Protein AF-A0A926EG29-F1 (afdb_monomer)

Sequence (65 aa):
MAKLQEMLSIYIVLVMFGIGVYMAFHQTRTFLAVNHLKKEAKFTKFVGYAYIIIAICSALILFVD

Solvent-accessible surface area (backbone atoms only — not comparable to full-atom values): 3280 Å² total; per-residue (Å²): 114,66,72,62,53,54,53,50,52,53,51,51,36,53,51,40,30,51,52,10,50,42,30,39,52,56,51,19,46,44,26,47,74,73,68,62,36,60,68,57,20,54,50,39,26,51,52,10,47,51,34,35,52,52,23,51,54,53,49,51,52,70,71,72,110

Radius of gyration: 14.75 Å; Cα contacts (8 Å, |Δi|>4): 57; chains: 1; bounding box: 40×14×38 Å

Mean predicted aligned error: 5.48 Å

Foldseek 3Di:
DVVVVLVVLLVVLVVLLVQLCCQQPVVLCCCVPPVVNPVVSVVSNVVSVVSNVVSVVSVVVSVVD

pLDDT: mean 84.27, std 7.57, range [57.56, 92.75]

Secondary structure (DSSP, 8-state):
-HHHHHHHHHHHHHHHHHHHHIIIIIIHHHHHHTS--HHHHHHHHHHHHHHHHHHHHHHHHHHH-

Organism: NCBI:txid2763666

Structure (mmCIF, N/CA/C/O backbone):
data_AF-A0A926EG29-F1
#
_entry.id   AF-A0A926EG29-F1
#
loop_
_atom_site.group_PDB
_atom_site.id
_atom_site.type_symbol
_atom_site.label_atom_id
_atom_site.label_alt_id
_atom_site.label_comp_id
_atom_site.label_asym_id
_atom_site.label_entity_id
_atom_site.label_seq_id
_atom_site.pdbx_PDB_ins_code
_atom_site.Cartn_x
_atom_site.Cartn_y
_atom_site.Cartn_z
_atom_site.occupancy
_atom_site.B_iso_or_equiv
_atom_site.auth_seq_id
_atom_site.auth_comp_id
_atom_site.auth_asym_id
_atom_site.auth_atom_id
_atom_site.pdbx_PDB_model_num
ATOM 1 N N . MET A 1 1 ? -27.204 9.340 12.938 1.00 57.69 1 MET A N 1
ATOM 2 C CA . MET A 1 1 ? -26.001 9.792 12.201 1.00 57.69 1 MET A CA 1
ATOM 3 C C . MET A 1 1 ? -24.844 8.791 12.276 1.00 57.69 1 MET A C 1
ATOM 5 O O . MET A 1 1 ? -24.199 8.614 11.256 1.00 57.69 1 MET A O 1
ATOM 9 N N . ALA A 1 2 ? -24.639 8.073 13.393 1.00 69.12 2 ALA A N 1
ATOM 10 C CA . ALA A 1 2 ? -23.572 7.065 13.548 1.00 69.12 2 ALA A CA 1
ATOM 11 C C . ALA A 1 2 ? -23.504 6.001 12.426 1.00 69.12 2 ALA A C 1
ATOM 13 O O . ALA A 1 2 ? -22.457 5.816 11.820 1.00 69.12 2 ALA A O 1
ATOM 14 N N . LYS A 1 3 ? -24.640 5.398 12.048 1.00 70.25 3 LYS A N 1
ATOM 15 C CA . LYS A 1 3 ? -24.687 4.328 11.029 1.00 70.25 3 LYS A CA 1
ATOM 16 C C . LYS A 1 3 ? -24.209 4.750 9.628 1.00 70.25 3 LYS A C 1
ATOM 18 O O . LYS A 1 3 ? -23.642 3.953 8.890 1.00 70.25 3 LYS A O 1
ATOM 23 N N . LEU A 1 4 ? -24.446 6.011 9.249 1.00 72.94 4 LEU A N 1
ATOM 24 C CA . LEU A 1 4 ? -23.988 6.555 7.963 1.00 72.94 4 LEU A CA 1
ATOM 25 C C . LEU A 1 4 ? -22.476 6.826 7.991 1.00 72.94 4 LEU A C 1
ATOM 27 O O . LEU A 1 4 ? -21.792 6.607 6.995 1.00 72.94 4 LEU A O 1
ATOM 31 N N . GLN A 1 5 ? -21.964 7.274 9.139 1.00 75.88 5 GLN A N 1
ATOM 32 C CA . GLN A 1 5 ? -20.541 7.512 9.356 1.00 75.88 5 GLN A CA 1
ATOM 33 C C . GLN A 1 5 ? -19.745 6.200 9.338 1.00 75.88 5 GLN A C 1
ATOM 35 O O . GLN A 1 5 ? -18.712 6.144 8.684 1.00 75.88 5 GLN A O 1
ATOM 40 N N . GLU A 1 6 ? -20.250 5.131 9.959 1.00 75.19 6 GLU A N 1
ATOM 41 C CA . GLU A 1 6 ? -19.650 3.787 9.884 1.00 75.19 6 GLU A CA 1
ATOM 42 C C . GLU A 1 6 ? -19.577 3.262 8.448 1.00 75.19 6 GLU A C 1
ATOM 44 O O . GLU A 1 6 ? -18.517 2.820 8.005 1.00 75.19 6 GLU A O 1
ATOM 49 N N . MET A 1 7 ? -20.676 3.368 7.687 1.00 74.94 7 MET A N 1
ATOM 50 C CA . MET A 1 7 ? -20.680 2.967 6.278 1.00 74.94 7 MET A CA 1
ATOM 51 C C . MET A 1 7 ? -19.623 3.730 5.475 1.00 74.94 7 MET A C 1
ATOM 53 O O . MET A 1 7 ? -18.839 3.113 4.755 1.00 74.94 7 MET A O 1
ATOM 57 N N . LEU A 1 8 ? -19.567 5.059 5.613 1.00 79.75 8 LEU A N 1
ATOM 58 C CA . LEU A 1 8 ? -18.575 5.885 4.920 1.00 79.75 8 LEU A CA 1
ATOM 59 C C . LEU A 1 8 ? -17.141 5.523 5.323 1.00 79.75 8 LEU A C 1
ATOM 61 O O . LEU A 1 8 ? -16.282 5.425 4.447 1.00 79.75 8 LEU A O 1
ATOM 65 N N . SER A 1 9 ? -16.887 5.257 6.606 1.00 83.00 9 SER A N 1
ATOM 66 C CA . SER A 1 9 ? -15.573 4.821 7.091 1.00 83.00 9 SER A CA 1
ATOM 67 C C . SER A 1 9 ? -15.127 3.510 6.438 1.00 83.00 9 SER A C 1
ATOM 69 O O . SER A 1 9 ? -13.996 3.422 5.964 1.00 83.00 9 SER A O 1
ATOM 71 N N . ILE A 1 10 ? -16.018 2.520 6.315 1.00 85.31 10 ILE A N 1
ATOM 72 C CA . ILE A 1 10 ? -15.710 1.243 5.647 1.00 85.31 10 ILE A CA 1
ATOM 73 C C . ILE A 1 10 ? -15.400 1.459 4.159 1.00 85.31 10 ILE A C 1
ATOM 75 O O . ILE A 1 10 ? -14.434 0.895 3.639 1.00 85.31 10 ILE A O 1
ATOM 79 N N . TYR A 1 11 ? -16.174 2.305 3.469 1.00 88.25 11 TYR A N 1
ATOM 80 C CA . TYR A 1 11 ? -15.905 2.635 2.065 1.00 88.25 11 TYR A CA 1
ATOM 81 C C . TYR A 1 11 ? -14.552 3.327 1.883 1.00 88.25 11 TYR A C 1
ATOM 83 O O . TYR A 1 11 ? -13.825 2.995 0.947 1.00 88.25 11 TYR A O 1
ATOM 91 N N . ILE A 1 12 ? -14.180 4.242 2.781 1.00 88.38 12 ILE A N 1
ATOM 92 C CA . ILE A 1 12 ? -12.869 4.905 2.749 1.00 88.38 12 ILE A CA 1
ATOM 93 C C . ILE A 1 12 ? -11.748 3.876 2.918 1.00 88.38 12 ILE A C 1
ATOM 95 O O . ILE A 1 12 ? -10.795 3.884 2.139 1.00 88.38 12 ILE A O 1
ATOM 99 N N . VAL A 1 13 ? -11.883 2.952 3.873 1.00 89.44 13 VAL A N 1
ATOM 100 C CA . VAL A 1 13 ? -10.900 1.881 4.097 1.00 89.44 13 VAL A CA 1
ATOM 101 C C . VAL A 1 13 ? -10.756 0.989 2.858 1.00 89.44 13 VAL A C 1
ATOM 103 O O . VAL A 1 13 ? -9.634 0.712 2.428 1.00 89.44 13 VAL A O 1
ATOM 106 N N . LEU A 1 14 ? -11.869 0.602 2.225 1.00 90.12 14 LEU A N 1
ATOM 107 C CA . LEU A 1 14 ? -11.864 -0.181 0.983 1.00 90.12 14 LEU A CA 1
ATOM 108 C C . LEU A 1 14 ? -11.184 0.559 -0.176 1.00 90.12 14 LEU A C 1
ATOM 110 O O . LEU A 1 14 ? -10.383 -0.032 -0.904 1.00 90.12 14 LEU A O 1
ATOM 114 N N . VAL A 1 15 ? -11.467 1.853 -0.343 1.00 92.38 15 VAL A N 1
ATOM 115 C CA . VAL A 1 15 ? -10.847 2.678 -1.389 1.00 92.38 15 VAL A CA 1
ATOM 116 C C . VAL A 1 15 ? -9.347 2.838 -1.137 1.00 92.38 15 VAL A C 1
ATOM 118 O O . VAL A 1 15 ? -8.556 2.648 -2.061 1.00 92.38 15 VAL A O 1
ATOM 121 N N . MET A 1 16 ? -8.930 3.116 0.103 1.00 90.19 16 MET A N 1
ATOM 122 C CA . MET A 1 16 ? -7.511 3.207 0.472 1.00 90.19 16 MET A CA 1
ATOM 123 C C . MET A 1 16 ? -6.765 1.899 0.205 1.00 90.19 16 MET A C 1
ATOM 125 O O . MET A 1 16 ? -5.655 1.923 -0.332 1.00 90.19 16 MET A O 1
ATOM 129 N N . PHE A 1 17 ? -7.389 0.762 0.517 1.00 91.81 17 PHE A N 1
ATOM 130 C CA . PHE A 1 17 ? -6.835 -0.549 0.202 1.00 91.81 17 PHE A CA 1
ATOM 131 C C . PHE A 1 17 ? -6.685 -0.748 -1.314 1.00 91.81 17 PHE A C 1
ATOM 133 O O . PHE A 1 17 ? -5.611 -1.128 -1.784 1.00 91.81 17 PHE A O 1
ATOM 140 N N . GLY A 1 18 ? -7.721 -0.420 -2.093 1.00 91.19 18 GLY A N 1
ATOM 141 C CA . GLY A 1 18 ? -7.691 -0.505 -3.555 1.00 91.19 18 GLY A CA 1
ATOM 142 C C . GLY A 1 18 ? -6.594 0.360 -4.185 1.00 91.19 18 GLY A C 1
ATOM 143 O O . GLY A 1 18 ? -5.851 -0.115 -5.047 1.00 91.19 18 GLY A O 1
ATOM 144 N N . ILE A 1 19 ? -6.433 1.598 -3.708 1.00 92.12 19 ILE A N 1
ATOM 145 C CA . ILE A 1 19 ? -5.359 2.507 -4.138 1.00 92.12 19 ILE A CA 1
ATOM 146 C C . ILE A 1 19 ? -3.986 1.917 -3.795 1.00 92.12 19 ILE A C 1
ATOM 148 O O . ILE A 1 19 ? -3.098 1.886 -4.651 1.00 92.12 19 ILE A O 1
ATOM 152 N N . GLY A 1 20 ? -3.816 1.402 -2.575 1.00 90.19 20 GLY A N 1
ATOM 153 C CA . GLY A 1 20 ? -2.567 0.785 -2.136 1.00 90.19 20 GLY A CA 1
ATOM 154 C C . GLY A 1 20 ? -2.159 -0.409 -3.006 1.00 90.19 20 GLY A C 1
ATOM 155 O O . GLY A 1 20 ? -1.014 -0.483 -3.459 1.00 90.19 20 GLY A O 1
ATOM 156 N N . VAL A 1 21 ? -3.108 -1.299 -3.323 1.00 91.50 21 VAL A N 1
ATOM 157 C CA . VAL A 1 21 ? -2.893 -2.440 -4.233 1.00 91.50 21 VAL A CA 1
ATOM 158 C C . VAL A 1 21 ? -2.552 -1.957 -5.646 1.00 91.50 21 VAL A C 1
ATOM 160 O O . VAL A 1 21 ? -1.578 -2.425 -6.245 1.00 91.50 21 VAL A O 1
ATOM 163 N N . TYR A 1 22 ? -3.287 -0.982 -6.182 1.00 91.31 22 TYR A N 1
ATOM 164 C CA . TYR A 1 22 ? -3.001 -0.430 -7.507 1.00 91.31 22 TYR A CA 1
ATOM 165 C C . TYR A 1 22 ? -1.577 0.143 -7.602 1.00 91.31 22 TYR A C 1
ATOM 167 O O . TYR A 1 22 ? -0.833 -0.193 -8.531 1.00 91.31 22 TYR A O 1
ATOM 175 N N . MET A 1 23 ? -1.160 0.941 -6.615 1.00 86.75 23 MET A N 1
ATOM 176 C CA . MET A 1 23 ? 0.185 1.520 -6.569 1.00 86.75 23 MET A CA 1
ATOM 177 C C . MET A 1 23 ? 1.267 0.437 -6.423 1.00 86.75 23 MET A C 1
ATOM 179 O O . MET A 1 23 ? 2.254 0.426 -7.171 1.00 86.75 23 MET A O 1
ATOM 183 N N . ALA A 1 24 ? 1.067 -0.519 -5.510 1.00 87.38 24 ALA A N 1
ATOM 184 C CA . ALA A 1 24 ? 2.051 -1.557 -5.208 1.00 87.38 24 ALA A CA 1
ATOM 185 C C . ALA A 1 24 ? 2.293 -2.528 -6.374 1.00 87.38 24 ALA A C 1
ATOM 187 O O . ALA A 1 24 ? 3.424 -2.980 -6.577 1.00 87.38 24 ALA A O 1
ATOM 188 N N . PHE A 1 25 ? 1.253 -2.845 -7.151 1.00 86.50 25 PHE A N 1
ATOM 189 C CA . PHE A 1 25 ? 1.337 -3.870 -8.192 1.00 86.50 25 PHE A CA 1
ATOM 190 C C . PHE A 1 25 ? 1.259 -3.297 -9.605 1.00 86.50 25 PHE A C 1
ATOM 192 O O . PHE A 1 25 ? 2.158 -3.551 -10.411 1.00 86.50 25 PHE A O 1
ATOM 199 N N . HIS A 1 26 ? 0.219 -2.525 -9.925 1.00 86.94 26 HIS A N 1
ATOM 200 C CA . HIS A 1 26 ? -0.009 -2.078 -11.296 1.00 86.94 26 HIS A CA 1
ATOM 201 C C . HIS A 1 26 ? 0.918 -0.923 -11.677 1.00 86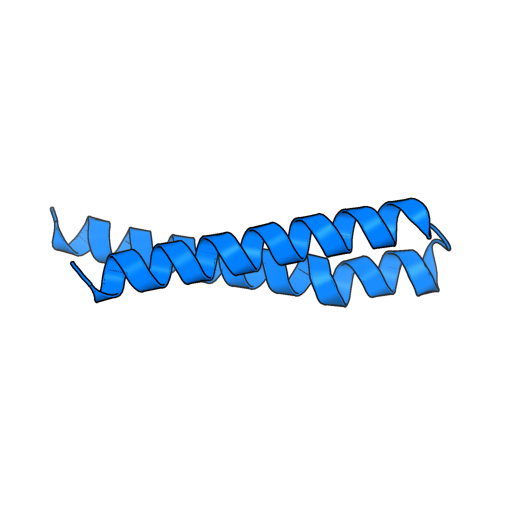.94 26 HIS A C 1
ATOM 203 O O . HIS A 1 26 ? 1.646 -1.027 -12.666 1.00 86.94 26 HIS A O 1
ATOM 209 N N . GLN A 1 27 ? 0.943 0.147 -10.883 1.00 82.88 27 GLN A N 1
ATOM 210 C CA . GLN A 1 27 ? 1.735 1.337 -11.196 1.00 82.88 27 GLN A CA 1
ATOM 211 C C . GLN A 1 27 ? 3.241 1.049 -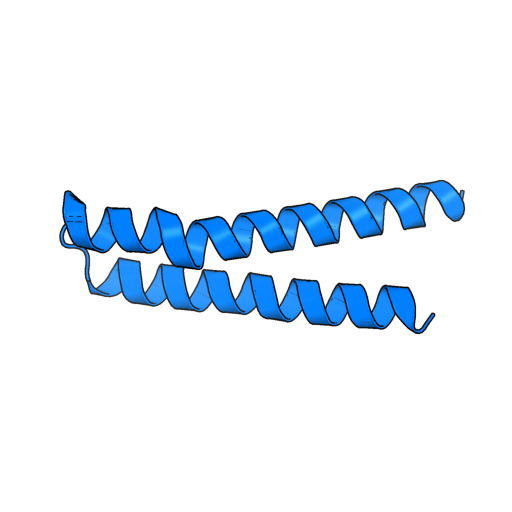11.125 1.00 82.88 27 GLN A C 1
ATOM 213 O O . GLN A 1 27 ? 4.007 1.468 -11.991 1.00 82.88 27 GLN A O 1
ATOM 218 N N . THR A 1 28 ? 3.655 0.240 -10.148 1.00 80.81 28 THR A N 1
ATOM 219 C CA . THR A 1 28 ? 5.036 -0.249 -10.029 1.00 80.81 28 THR A CA 1
ATOM 220 C C . THR A 1 28 ? 5.481 -1.032 -11.272 1.00 80.81 28 THR A C 1
ATOM 222 O O . THR A 1 28 ? 6.594 -0.826 -11.759 1.00 80.81 28 THR A O 1
ATOM 225 N N . ARG A 1 29 ? 4.620 -1.907 -11.822 1.00 81.50 29 ARG A N 1
ATOM 226 C CA . ARG A 1 29 ? 4.912 -2.638 -13.069 1.00 81.50 29 ARG A CA 1
ATOM 227 C C . ARG A 1 29 ? 5.045 -1.697 -14.258 1.00 81.50 29 ARG A C 1
ATOM 229 O O . ARG A 1 29 ? 5.992 -1.849 -15.021 1.00 81.50 29 ARG A O 1
ATOM 236 N N . THR A 1 30 ? 4.162 -0.711 -14.384 1.00 83.62 30 THR A N 1
ATOM 237 C CA . THR A 1 30 ? 4.230 0.287 -15.460 1.00 83.62 30 THR A CA 1
ATOM 238 C C . THR A 1 30 ? 5.534 1.087 -15.402 1.00 83.62 30 THR A C 1
ATOM 240 O O . THR A 1 30 ? 6.217 1.220 -16.417 1.00 83.62 30 THR A O 1
ATOM 243 N N . PHE A 1 31 ? 5.952 1.546 -14.217 1.00 81.12 31 PHE A N 1
ATOM 244 C CA . PHE A 1 31 ? 7.216 2.277 -14.065 1.00 81.12 31 PHE A CA 1
ATOM 245 C C . PHE A 1 31 ? 8.451 1.436 -14.402 1.00 81.12 31 PHE A C 1
ATOM 247 O O . PHE A 1 31 ? 9.401 1.954 -14.988 1.00 81.12 31 PHE A O 1
ATOM 254 N N . LEU A 1 32 ? 8.443 0.144 -14.062 1.00 81.62 32 LEU A N 1
ATOM 255 C CA . LEU A 1 32 ? 9.542 -0.773 -14.374 1.00 81.62 32 LEU A CA 1
ATOM 256 C C . LEU A 1 32 ? 9.588 -1.173 -15.853 1.00 81.62 32 LEU A C 1
ATOM 258 O O . LEU A 1 32 ? 10.678 -1.224 -16.425 1.00 81.62 32 LEU A O 1
ATOM 262 N N . ALA A 1 33 ? 8.431 -1.478 -16.444 1.00 80.12 33 ALA A N 1
ATOM 263 C CA . ALA A 1 33 ? 8.332 -2.077 -17.773 1.00 80.12 33 ALA A CA 1
ATOM 264 C C . ALA A 1 33 ? 8.290 -1.048 -18.908 1.00 80.12 33 ALA A C 1
ATOM 266 O O . ALA A 1 33 ? 8.852 -1.312 -19.964 1.00 80.12 33 ALA A O 1
ATOM 267 N N . VAL A 1 34 ? 7.639 0.101 -18.698 1.00 78.56 34 VAL A N 1
ATOM 268 C CA . VAL A 1 34 ? 7.415 1.106 -19.753 1.00 78.56 3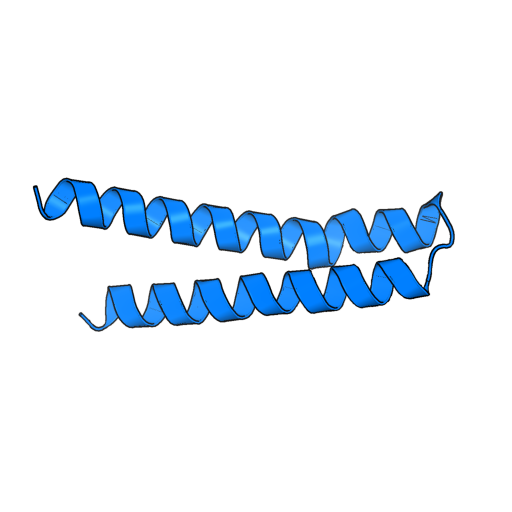4 VAL A CA 1
ATOM 269 C C . VAL A 1 34 ? 8.399 2.263 -19.623 1.00 78.56 34 VAL A C 1
ATOM 271 O O . VAL A 1 34 ? 9.062 2.619 -20.588 1.00 78.56 34 VAL A O 1
ATOM 274 N N . ASN A 1 35 ? 8.539 2.824 -18.418 1.00 76.88 35 ASN A N 1
ATOM 275 C CA . ASN A 1 35 ? 9.325 4.048 -18.225 1.00 76.88 35 ASN A CA 1
ATOM 276 C C . ASN A 1 35 ? 10.778 3.788 -17.791 1.00 76.88 35 ASN A C 1
ATOM 278 O O . ASN A 1 35 ? 11.574 4.719 -17.720 1.00 76.88 35 ASN A O 1
ATOM 282 N N . HIS A 1 36 ? 11.135 2.543 -17.457 1.00 81.25 36 HIS A N 1
ATOM 283 C CA . HIS A 1 36 ? 12.438 2.164 -16.885 1.00 81.25 36 HIS A CA 1
ATOM 284 C C . HIS A 1 36 ? 12.841 2.958 -15.618 1.00 81.25 36 HIS A C 1
ATOM 286 O O . HIS A 1 36 ? 14.011 2.984 -15.220 1.00 81.25 36 HIS A O 1
ATOM 292 N N . LEU A 1 37 ? 11.867 3.549 -14.920 1.00 83.12 37 LEU A N 1
ATOM 293 C CA . LEU A 1 37 ? 12.059 4.381 -13.730 1.00 83.12 37 LEU A CA 1
ATOM 294 C C . LEU A 1 37 ? 12.154 3.503 -12.476 1.00 83.12 37 LEU A C 1
ATOM 296 O O . LEU A 1 37 ? 11.238 3.419 -11.659 1.00 83.12 37 LEU A O 1
ATOM 300 N N . LYS A 1 38 ? 13.297 2.827 -12.304 1.00 82.31 38 LYS A N 1
ATOM 301 C CA . LYS A 1 38 ? 13.528 1.875 -11.196 1.00 82.31 38 LYS A CA 1
ATOM 302 C C . LYS A 1 38 ? 13.408 2.507 -9.802 1.00 82.31 38 LYS A C 1
ATOM 304 O O . LYS A 1 38 ? 12.925 1.852 -8.879 1.00 82.31 38 LYS A O 1
ATOM 309 N N . LYS A 1 39 ? 13.859 3.758 -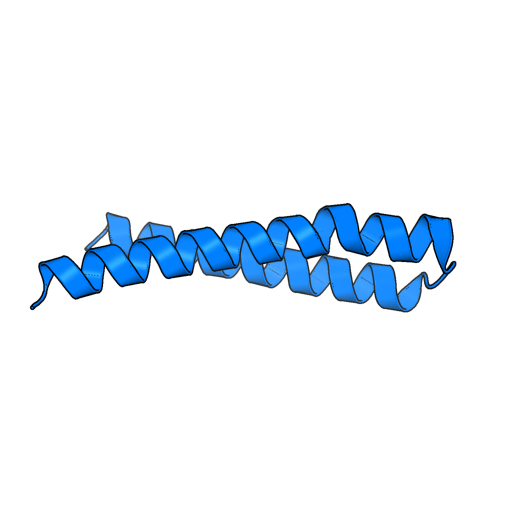9.632 1.00 82.06 39 LYS A N 1
ATOM 310 C CA . LYS A 1 39 ? 13.771 4.474 -8.345 1.00 82.06 39 LYS A CA 1
ATOM 311 C C . LYS A 1 39 ? 12.323 4.805 -7.993 1.00 82.06 39 LYS A C 1
ATOM 313 O O . LYS A 1 39 ? 11.895 4.514 -6.880 1.00 82.06 39 LYS A O 1
ATOM 318 N N . GLU A 1 40 ? 11.573 5.339 -8.951 1.00 81.25 40 GLU A N 1
ATOM 319 C CA . GLU A 1 40 ? 10.165 5.694 -8.759 1.00 81.25 40 GLU A CA 1
ATOM 320 C C . GLU A 1 40 ? 9.313 4.453 -8.529 1.00 81.25 40 GLU A C 1
ATOM 322 O O . GLU A 1 40 ? 8.558 4.414 -7.567 1.00 81.25 40 GLU A O 1
ATOM 327 N N . ALA A 1 41 ? 9.535 3.379 -9.292 1.00 82.44 41 ALA A N 1
ATOM 328 C CA . ALA A 1 41 ? 8.859 2.106 -9.067 1.00 82.44 41 ALA A CA 1
ATOM 329 C C . ALA A 1 41 ? 9.055 1.583 -7.634 1.00 82.44 41 ALA A C 1
ATOM 331 O O . ALA A 1 41 ? 8.107 1.114 -7.007 1.00 82.44 41 ALA A O 1
ATOM 332 N N . LYS A 1 42 ? 10.275 1.681 -7.084 1.00 85.44 42 LYS A N 1
ATOM 333 C CA . LYS A 1 42 ? 10.559 1.249 -5.707 1.00 85.44 42 LYS A CA 1
ATOM 334 C C . LYS A 1 42 ? 9.857 2.138 -4.676 1.00 85.44 42 LYS A C 1
ATOM 336 O O . LYS A 1 42 ? 9.333 1.614 -3.695 1.00 85.44 42 LYS A O 1
ATOM 341 N N . PHE A 1 43 ? 9.819 3.449 -4.912 1.00 87.19 43 PHE A N 1
ATOM 342 C CA . PHE A 1 43 ? 9.112 4.399 -4.054 1.00 87.19 43 PHE A CA 1
ATOM 343 C C . PHE A 1 43 ? 7.592 4.189 -4.098 1.00 87.19 43 PHE A C 1
ATOM 345 O O . PHE A 1 43 ? 6.974 4.012 -3.053 1.00 87.19 43 PHE A O 1
ATOM 352 N N . THR A 1 44 ? 6.993 4.101 -5.288 1.00 88.69 44 THR A N 1
ATOM 353 C CA . THR A 1 44 ? 5.558 3.831 -5.470 1.00 88.69 44 THR A CA 1
ATOM 354 C C . THR A 1 44 ? 5.154 2.503 -4.839 1.00 88.69 44 THR A C 1
ATOM 356 O O . THR A 1 44 ? 4.115 2.429 -4.187 1.00 88.69 44 THR A O 1
ATOM 359 N N . LYS A 1 45 ? 5.995 1.466 -4.950 1.00 88.75 45 LYS A N 1
ATOM 360 C CA . LYS A 1 45 ? 5.749 0.184 -4.286 1.00 88.75 45 LYS A CA 1
ATOM 361 C C . LYS A 1 45 ? 5.738 0.313 -2.764 1.00 88.75 45 LYS A C 1
ATOM 363 O O . LYS A 1 45 ? 4.863 -0.244 -2.108 1.00 88.75 45 LYS A O 1
ATOM 368 N N . PHE A 1 46 ? 6.697 1.053 -2.208 1.00 91.06 46 PHE A N 1
ATOM 369 C CA . PHE A 1 46 ? 6.777 1.310 -0.772 1.00 91.06 46 PHE A CA 1
ATOM 370 C C . PHE A 1 46 ? 5.550 2.080 -0.261 1.00 91.06 46 PHE A C 1
ATOM 372 O O . PHE A 1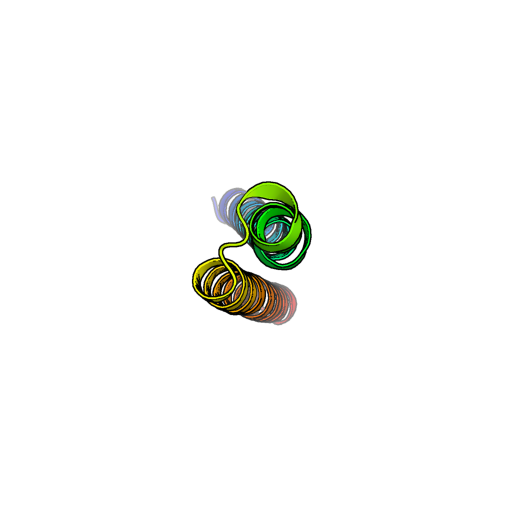 46 ? 4.931 1.662 0.715 1.00 91.06 46 PHE A O 1
ATOM 379 N N . VAL A 1 47 ? 5.146 3.142 -0.964 1.00 90.62 47 VAL A N 1
ATOM 380 C CA . VAL A 1 47 ? 3.943 3.924 -0.632 1.00 90.62 47 VAL A CA 1
ATOM 381 C C . VAL A 1 47 ? 2.678 3.070 -0.747 1.00 90.62 47 VAL A C 1
ATOM 383 O O . VAL A 1 47 ? 1.840 3.102 0.150 1.00 90.62 47 VAL A O 1
ATOM 386 N N . GLY A 1 48 ? 2.561 2.246 -1.793 1.00 89.75 48 GLY A N 1
ATOM 387 C CA . GLY A 1 48 ? 1.438 1.321 -1.954 1.00 89.75 48 GLY A CA 1
ATOM 388 C C . GLY A 1 48 ? 1.302 0.350 -0.778 1.00 89.75 48 GLY A C 1
ATOM 389 O O . GLY A 1 48 ? 0.203 0.170 -0.254 1.00 89.75 48 GLY A O 1
ATOM 390 N N . TYR A 1 49 ? 2.415 -0.211 -0.288 1.00 91.00 49 TYR A N 1
ATOM 391 C CA . TYR A 1 49 ? 2.393 -1.046 0.918 1.00 91.00 49 TYR A CA 1
ATOM 392 C C . TYR A 1 49 ? 2.004 -0.273 2.180 1.00 91.00 49 TYR A C 1
ATOM 394 O O . TYR A 1 49 ? 1.258 -0.811 2.993 1.00 91.00 49 TYR A O 1
ATOM 402 N N . ALA A 1 50 ? 2.447 0.977 2.339 1.00 91.44 50 ALA A N 1
ATOM 403 C CA . ALA A 1 50 ? 2.035 1.804 3.473 1.00 91.44 50 ALA A CA 1
ATOM 404 C C . ALA A 1 50 ? 0.510 2.012 3.497 1.00 91.44 50 ALA A C 1
ATOM 406 O O . ALA A 1 50 ? -0.113 1.837 4.542 1.00 91.44 50 ALA A O 1
ATOM 407 N N . TYR A 1 51 ? -0.103 2.287 2.340 1.00 89.44 51 TYR A N 1
ATOM 408 C CA . TYR A 1 51 ? -1.562 2.397 2.215 1.00 89.44 51 TYR A CA 1
ATOM 409 C C . TYR A 1 51 ? -2.286 1.093 2.562 1.00 89.44 51 TYR A C 1
ATOM 411 O O . TYR A 1 51 ? -3.290 1.126 3.270 1.00 89.44 51 TYR A O 1
ATOM 419 N N . ILE A 1 52 ? -1.765 -0.054 2.112 1.00 91.56 52 ILE A N 1
ATOM 420 C CA . ILE A 1 52 ? -2.329 -1.370 2.445 1.00 91.56 52 ILE A CA 1
ATOM 421 C C . ILE A 1 52 ? -2.268 -1.623 3.957 1.00 91.56 52 ILE A C 1
ATOM 423 O O . ILE A 1 52 ? -3.267 -2.029 4.543 1.00 91.56 52 ILE A O 1
ATOM 427 N N . ILE A 1 53 ? -1.121 -1.365 4.594 1.00 92.75 53 ILE A N 1
ATOM 428 C CA . ILE A 1 53 ? -0.937 -1.573 6.038 1.00 92.75 53 ILE A CA 1
ATOM 429 C C . ILE A 1 53 ? -1.889 -0.677 6.831 1.00 92.75 53 ILE A C 1
ATOM 431 O O . ILE A 1 53 ? -2.585 -1.169 7.715 1.00 92.75 53 ILE A O 1
ATOM 435 N N . ILE A 1 54 ? -1.966 0.614 6.488 1.00 91.44 54 ILE A N 1
ATOM 436 C CA . ILE A 1 54 ? -2.870 1.558 7.156 1.00 91.44 54 ILE A CA 1
ATOM 437 C C . ILE A 1 54 ? -4.323 1.110 6.993 1.00 91.44 54 ILE A C 1
ATOM 439 O O . ILE A 1 54 ? -5.049 1.073 7.980 1.00 91.44 54 ILE A O 1
ATOM 443 N N . ALA A 1 55 ? -4.737 0.704 5.789 1.00 90.25 55 ALA A N 1
ATOM 444 C CA . ALA A 1 55 ? -6.095 0.223 5.553 1.00 90.25 55 ALA A CA 1
ATOM 445 C C . ALA A 1 55 ? -6.424 -1.032 6.383 1.00 90.25 55 ALA A C 1
ATOM 447 O O . ALA A 1 55 ? -7.508 -1.113 6.954 1.00 90.25 55 ALA A O 1
ATOM 448 N N . ILE A 1 56 ? -5.486 -1.978 6.512 1.00 90.75 56 ILE A N 1
ATOM 449 C CA . ILE A 1 56 ? -5.657 -3.161 7.371 1.00 90.75 56 ILE A CA 1
ATOM 450 C C . ILE A 1 56 ? -5.77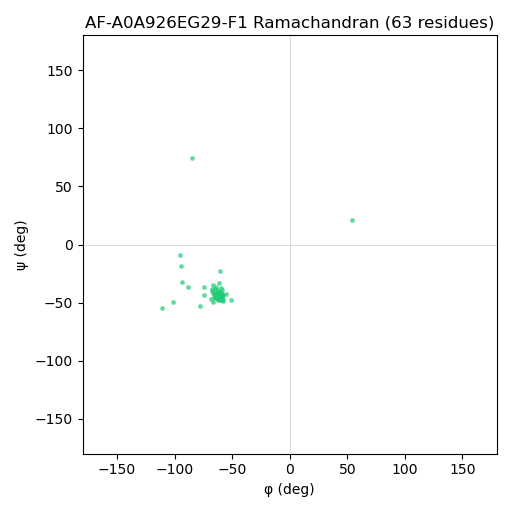3 -2.747 8.843 1.00 90.75 56 ILE A C 1
ATOM 452 O O . ILE A 1 56 ? -6.678 -3.213 9.530 1.00 90.75 56 ILE A O 1
ATOM 456 N N . CYS A 1 57 ? -4.911 -1.848 9.330 1.00 91.50 57 CYS A N 1
ATOM 457 C CA . CYS A 1 57 ? -4.993 -1.344 10.703 1.00 91.50 57 CYS A CA 1
ATOM 458 C C . CYS A 1 57 ? -6.329 -0.639 10.975 1.00 91.50 57 CYS A C 1
ATOM 460 O O . CYS A 1 57 ? -6.958 -0.896 11.998 1.00 91.50 57 CYS A O 1
ATOM 462 N N . SER A 1 58 ? -6.791 0.210 10.054 1.00 87.00 58 SER A N 1
ATOM 463 C CA . SER A 1 58 ? -8.090 0.879 10.162 1.00 87.00 58 SER A CA 1
ATOM 464 C C . SER A 1 58 ? -9.253 -0.111 10.143 1.00 87.00 58 SER A C 1
ATOM 466 O O . SER A 1 58 ? -10.192 0.066 10.911 1.00 87.00 58 SER A O 1
ATOM 468 N N . ALA A 1 59 ? -9.185 -1.164 9.320 1.00 86.62 59 ALA A N 1
ATOM 469 C CA . ALA A 1 59 ? -10.184 -2.229 9.313 1.00 86.62 59 ALA A CA 1
ATOM 470 C C . ALA A 1 59 ? -10.216 -2.995 10.643 1.00 86.62 59 ALA A C 1
ATOM 472 O O . ALA A 1 59 ? -11.296 -3.286 11.140 1.00 86.62 59 ALA A O 1
ATOM 473 N N . LEU A 1 60 ? -9.053 -3.295 11.234 1.00 87.56 60 LEU A N 1
ATOM 474 C CA . LEU A 1 60 ? -8.974 -3.973 12.531 1.00 87.56 60 LEU A CA 1
ATOM 475 C C . LEU A 1 60 ? -9.588 -3.135 13.653 1.00 87.56 60 LEU A C 1
ATOM 477 O O . LEU A 1 60 ? -10.326 -3.682 14.460 1.00 87.56 60 LEU A O 1
ATOM 481 N N . ILE A 1 61 ? -9.329 -1.825 13.681 1.00 86.00 61 ILE A N 1
ATOM 482 C CA . ILE A 1 61 ? -9.946 -0.916 14.659 1.00 86.00 61 ILE A CA 1
ATOM 483 C C . ILE A 1 61 ? -11.472 -0.926 14.495 1.00 86.00 61 ILE A C 1
ATOM 485 O O . ILE A 1 61 ? -12.185 -1.160 15.459 1.00 86.00 61 ILE A O 1
ATOM 489 N N . LEU A 1 62 ? -11.960 -0.796 13.257 1.00 82.25 62 LEU A N 1
ATOM 490 C CA . LEU A 1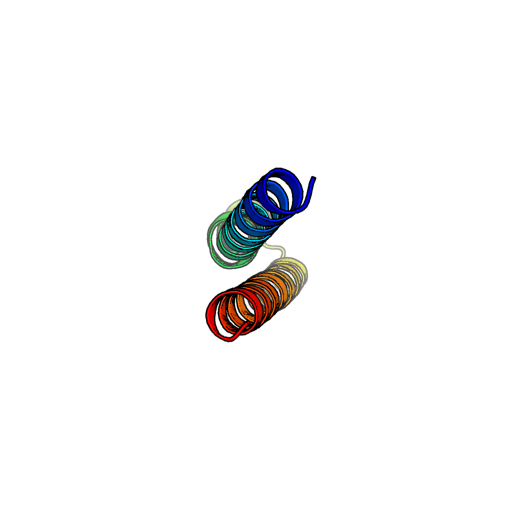 62 ? -13.392 -0.847 12.925 1.00 82.25 62 LEU A CA 1
ATOM 491 C C . LEU A 1 62 ? -14.092 -2.170 13.274 1.00 82.25 62 LEU A C 1
ATOM 493 O O . LEU A 1 62 ? -15.312 -2.186 13.348 1.00 82.25 62 LEU A O 1
ATOM 497 N N . PHE A 1 63 ? -13.352 -3.276 13.385 1.00 75.69 63 PHE A N 1
ATOM 498 C CA . PHE A 1 63 ? -13.896 -4.590 13.748 1.00 75.69 63 PHE A CA 1
ATOM 499 C C . PHE A 1 63 ? -13.802 -4.893 15.250 1.00 75.69 63 PHE A C 1
ATOM 501 O O . PHE A 1 63 ? -14.435 -5.845 15.706 1.00 75.69 63 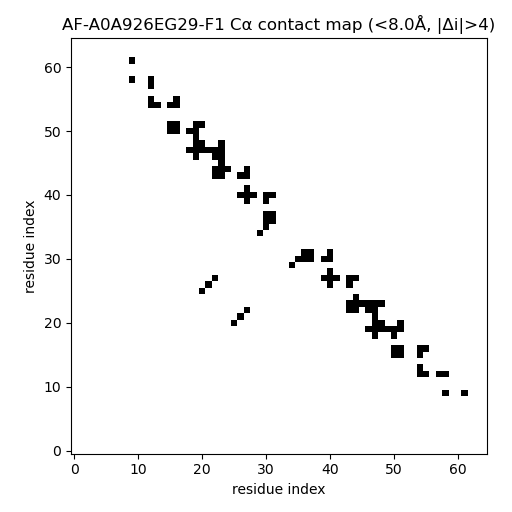PHE A O 1
ATOM 508 N N . VAL A 1 64 ? -12.951 -4.168 15.982 1.00 75.00 64 VAL A N 1
ATOM 509 C CA . VAL A 1 64 ? -12.731 -4.348 17.425 1.00 75.00 64 VAL A CA 1
ATOM 510 C C . VAL A 1 64 ? -13.628 -3.419 18.249 1.00 75.00 64 VAL A C 1
ATOM 512 O O . VAL A 1 64 ? -14.018 -3.816 19.347 1.00 75.00 64 VAL A O 1
ATOM 515 N N . ASP A 1 65 ? -13.946 -2.229 17.731 1.00 57.56 65 ASP A N 1
ATOM 516 C CA . ASP A 1 65 ? -15.016 -1.350 18.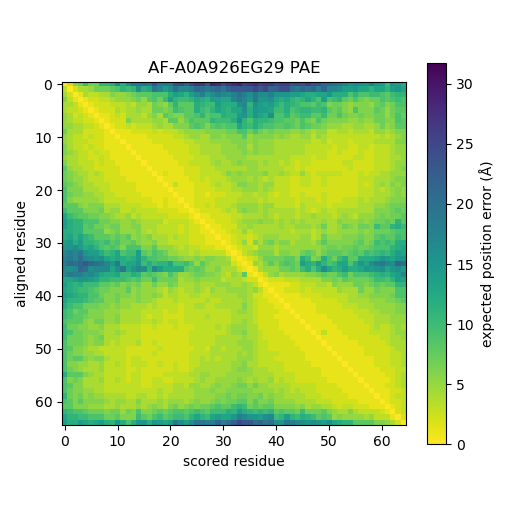236 1.00 57.56 65 ASP A CA 1
ATOM 517 C C . ASP A 1 65 ? -16.414 -1.857 17.829 1.00 57.56 65 ASP A C 1
ATOM 519 O O . ASP A 1 65 ? -17.340 -1.766 18.671 1.00 57.56 65 ASP A O 1
#

InterPro domains:
  IPR049971 CLC_0170-like [NF042414] (9-60)
  IPR049971 CLC_0170-like [PF28179] (9-63)